Protein AF-A0A1J4ML36-F1 (afdb_monomer_lite)

Structure (mmCIF, N/CA/C/O backbone):
data_AF-A0A1J4ML36-F1
#
_entry.id   AF-A0A1J4ML36-F1
#
loop_
_atom_site.group_PDB
_atom_site.id
_atom_site.type_symbol
_atom_site.label_atom_id
_atom_site.label_alt_id
_atom_site.label_comp_id
_atom_site.label_asym_id
_atom_site.label_entity_id
_atom_site.label_seq_id
_atom_site.pdbx_PDB_ins_code
_atom_site.Cartn_x
_atom_site.Cartn_y
_atom_site.Cartn_z
_atom_site.occupancy
_atom_site.B_iso_or_equiv
_atom_site.auth_seq_id
_atom_site.auth_comp_id
_atom_site.auth_asym_id
_atom_site.auth_atom_id
_atom_site.pdbx_PDB_model_num
ATOM 1 N N . MET A 1 1 ? -1.742 -2.095 -21.140 1.00 57.41 1 MET A N 1
ATOM 2 C CA . MET A 1 1 ? -1.431 -2.145 -19.698 1.00 57.41 1 MET A CA 1
ATOM 3 C C . MET A 1 1 ? -2.754 -2.001 -18.969 1.00 57.41 1 MET A C 1
ATOM 5 O O . MET A 1 1 ? -3.443 -1.023 -19.222 1.00 57.41 1 MET A O 1
ATOM 9 N N . GLU A 1 2 ? -3.175 -3.012 -18.214 1.00 60.34 2 GLU A N 1
ATOM 10 C CA . GLU A 1 2 ? -4.486 -3.034 -17.551 1.00 60.34 2 GLU A CA 1
ATOM 11 C C . GLU A 1 2 ? -4.321 -2.575 -16.098 1.00 60.34 2 GLU A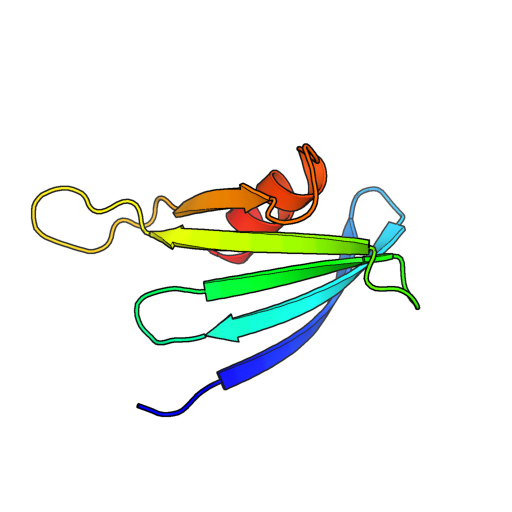 C 1
ATOM 13 O O . GLU A 1 2 ? -3.486 -3.116 -15.377 1.00 60.34 2 GLU A O 1
ATOM 18 N N . LEU A 1 3 ? -5.073 -1.550 -15.692 1.00 62.38 3 LEU A N 1
ATOM 19 C CA . LEU A 1 3 ? -5.042 -1.012 -14.332 1.00 62.38 3 LEU A CA 1
ATOM 20 C C . LEU A 1 3 ? -5.717 -2.006 -13.380 1.00 62.38 3 LEU A C 1
ATOM 22 O O . LEU A 1 3 ? -6.902 -2.300 -13.545 1.00 62.38 3 LEU A O 1
ATOM 26 N N . LYS A 1 4 ? -5.002 -2.492 -12.360 1.00 82.06 4 LYS A N 1
ATOM 27 C CA . LYS A 1 4 ? -5.584 -3.392 -11.353 1.00 82.06 4 LYS A CA 1
ATOM 28 C C . LYS A 1 4 ? -5.780 -2.651 -10.038 1.00 82.06 4 LYS A C 1
ATOM 30 O O . LYS A 1 4 ? -4.821 -2.199 -9.422 1.00 82.06 4 LYS A O 1
ATOM 35 N N . ILE A 1 5 ? -7.034 -2.550 -9.597 1.00 82.12 5 ILE A N 1
ATOM 36 C CA . ILE A 1 5 ? -7.395 -1.949 -8.309 1.00 82.12 5 ILE A CA 1
ATOM 37 C C . ILE A 1 5 ? -7.821 -3.059 -7.348 1.00 82.12 5 ILE A C 1
ATOM 39 O O . ILE A 1 5 ? -8.785 -3.776 -7.616 1.00 82.12 5 ILE A O 1
ATOM 43 N N . LYS A 1 6 ? -7.140 -3.177 -6.206 1.00 84.31 6 LYS A N 1
ATOM 44 C CA . LYS A 1 6 ? -7.502 -4.083 -5.107 1.00 84.31 6 LYS A CA 1
ATOM 45 C C . LYS A 1 6 ? -7.918 -3.274 -3.886 1.00 84.31 6 LYS A C 1
ATOM 47 O O . LYS A 1 6 ? -7.308 -2.260 -3.570 1.00 84.31 6 LYS A O 1
ATOM 52 N N . LYS A 1 7 ? -8.964 -3.723 -3.193 1.00 84.81 7 LYS A N 1
ATOM 53 C CA . LYS A 1 7 ? -9.452 -3.110 -1.951 1.00 84.81 7 LYS A CA 1
ATOM 54 C C . LYS A 1 7 ? -9.475 -4.176 -0.869 1.00 84.81 7 LYS A C 1
ATOM 56 O O . LYS A 1 7 ? -10.054 -5.236 -1.088 1.00 84.81 7 LYS A O 1
ATOM 61 N N . GLN A 1 8 ? -8.881 -3.887 0.279 1.00 85.44 8 GLN A N 1
ATOM 62 C CA . GLN A 1 8 ? -8.838 -4.804 1.412 1.00 85.44 8 GLN A CA 1
ATOM 63 C C . GLN A 1 8 ? -8.991 -4.029 2.718 1.00 85.44 8 GLN A C 1
ATOM 65 O O . GLN A 1 8 ? -8.629 -2.859 2.811 1.00 85.44 8 GLN A O 1
ATOM 70 N N . THR A 1 9 ? -9.541 -4.686 3.732 1.00 83.06 9 THR A N 1
ATOM 71 C CA . THR A 1 9 ? -9.443 -4.226 5.115 1.00 83.06 9 THR A CA 1
ATOM 72 C C .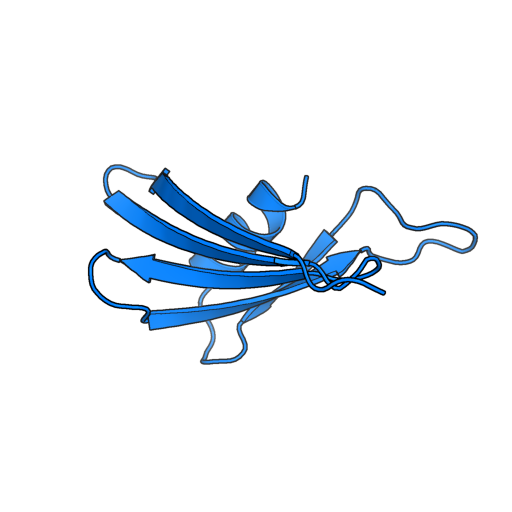 THR A 1 9 ? -8.491 -5.158 5.845 1.00 83.06 9 THR A C 1
ATOM 74 O O . THR A 1 9 ? -8.659 -6.375 5.773 1.00 83.06 9 THR A O 1
ATOM 77 N N . ILE A 1 10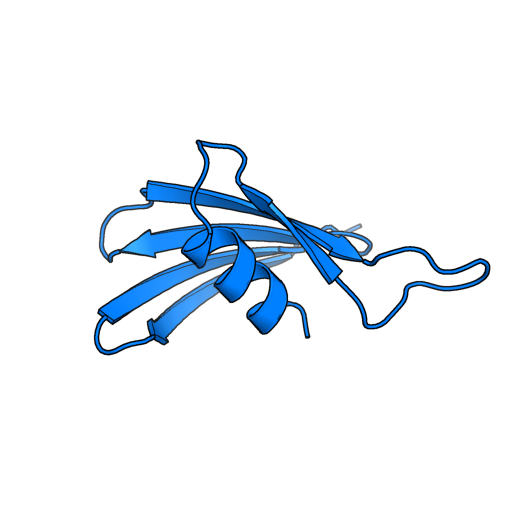 ? -7.485 -4.587 6.497 1.00 83.88 10 ILE A N 1
ATOM 78 C CA . ILE A 1 10 ? -6.512 -5.303 7.321 1.00 83.88 10 ILE A CA 1
ATOM 79 C C . ILE A 1 10 ? -6.679 -4.884 8.779 1.00 83.88 10 ILE A C 1
ATOM 81 O O . ILE A 1 10 ? -7.223 -3.816 9.067 1.00 83.88 10 ILE A O 1
ATOM 85 N N . GLU A 1 11 ? -6.213 -5.730 9.686 1.00 83.81 11 GLU A N 1
ATOM 86 C CA . GLU A 1 11 ? -6.082 -5.395 11.098 1.00 83.81 11 GLU A CA 1
ATOM 87 C C . GLU A 1 11 ? -4.604 -5.132 11.382 1.00 83.81 11 GLU A C 1
ATOM 89 O O . GLU A 1 11 ? -3.759 -5.984 11.105 1.00 83.81 11 GLU A O 1
ATOM 94 N N . PHE A 1 12 ? -4.287 -3.934 11.865 1.00 78.00 12 PHE A N 1
ATOM 95 C CA . PHE A 1 12 ? -2.923 -3.510 12.169 1.00 78.00 12 PHE A CA 1
ATOM 96 C C . PHE A 1 12 ? -2.935 -2.797 13.517 1.00 78.00 12 PHE A C 1
ATOM 98 O O . PHE A 1 12 ? -3.730 -1.883 13.716 1.00 78.00 12 PHE A O 1
ATOM 105 N N . GLU A 1 13 ? -2.118 -3.270 14.460 1.00 81.69 13 GLU A N 1
ATOM 106 C CA . GLU A 1 13 ? -2.045 -2.739 15.834 1.00 81.69 13 GLU A CA 1
ATOM 107 C C . GLU A 1 13 ? -3.412 -2.622 16.550 1.00 81.69 13 GLU A C 1
ATOM 109 O O . GLU A 1 13 ? -3.627 -1.755 17.390 1.00 81.69 13 GLU A O 1
ATOM 114 N N . GLY A 1 14 ? -4.355 -3.522 16.237 1.00 81.62 14 GLY A N 1
ATOM 115 C CA . GLY A 1 14 ? -5.705 -3.531 16.818 1.00 81.62 14 GLY A CA 1
ATOM 116 C C . GLY A 1 14 ? -6.699 -2.573 16.149 1.00 81.62 14 GLY A C 1
ATOM 117 O O . GLY A 1 14 ? -7.850 -2.484 16.577 1.00 81.62 14 GLY A O 1
ATOM 118 N N . GLU A 1 15 ? -6.297 -1.884 15.079 1.00 77.81 15 GLU A N 1
ATOM 119 C CA . GLU A 1 15 ? -7.169 -1.023 14.286 1.00 77.81 15 GLU A CA 1
ATOM 120 C C . GLU A 1 15 ? -7.540 -1.654 12.937 1.00 77.81 15 GLU A C 1
ATOM 122 O O . GLU A 1 15 ? -6.737 -2.323 12.282 1.00 77.81 15 GLU A O 1
ATOM 127 N N . LYS A 1 16 ? -8.778 -1.407 12.483 1.00 80.00 16 LYS A N 1
ATOM 128 C CA . LYS A 1 16 ? -9.242 -1.801 11.144 1.00 80.00 16 LYS A CA 1
ATOM 129 C C . LYS A 1 16 ? -8.878 -0.734 10.122 1.00 80.00 16 LYS A C 1
ATOM 131 O O . LYS A 1 16 ? -9.525 0.313 10.030 1.00 80.00 16 LYS A O 1
ATOM 136 N N . ILE A 1 17 ? -7.893 -1.053 9.298 1.00 81.50 17 ILE A N 1
ATOM 137 C CA . ILE A 1 17 ? -7.360 -0.163 8.275 1.00 81.50 17 ILE A CA 1
ATOM 13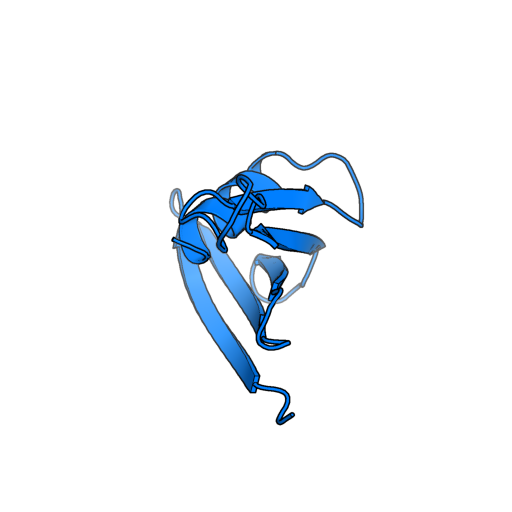8 C C . ILE A 1 17 ? -7.887 -0.589 6.910 1.00 81.50 17 ILE A C 1
ATOM 140 O O . ILE A 1 17 ? -7.826 -1.755 6.522 1.00 81.50 17 ILE A O 1
ATOM 144 N N . ARG A 1 18 ? -8.426 0.367 6.159 1.00 78.56 18 ARG A N 1
ATOM 145 C CA . ARG A 1 18 ? -8.832 0.195 4.769 1.00 78.56 18 ARG A CA 1
ATOM 146 C C . ARG A 1 18 ? -7.661 0.545 3.863 1.00 78.56 18 ARG A C 1
ATOM 148 O O . ARG A 1 18 ? -7.110 1.638 3.945 1.00 78.56 18 ARG A O 1
ATOM 155 N N . VAL A 1 19 ? -7.340 -0.379 2.970 1.00 82.31 19 VAL A N 1
ATOM 156 C CA . VAL A 1 19 ? -6.259 -0.257 2.001 1.00 82.31 19 VAL A CA 1
ATOM 157 C C . VAL A 1 19 ? -6.834 -0.351 0.592 1.00 82.31 19 VAL A C 1
ATOM 159 O O . VAL A 1 19 ? -7.634 -1.244 0.292 1.00 82.31 19 VAL A O 1
ATOM 162 N N . ILE A 1 20 ? -6.424 0.559 -0.289 1.00 82.25 20 ILE A N 1
ATOM 163 C CA . ILE A 1 20 ? -6.677 0.469 -1.729 1.00 82.25 20 ILE A CA 1
ATOM 164 C C . ILE A 1 20 ? -5.338 0.477 -2.447 1.00 82.25 20 ILE A C 1
ATOM 166 O O . ILE A 1 20 ? -4.615 1.465 -2.397 1.00 82.25 20 ILE A O 1
ATOM 170 N N . LEU A 1 21 ? -5.033 -0.614 -3.136 1.00 81.12 21 LEU A N 1
ATOM 171 C CA . LEU A 1 21 ? -3.826 -0.758 -3.934 1.00 81.12 21 LEU A CA 1
ATOM 172 C C . LEU A 1 21 ? -4.176 -0.589 -5.411 1.00 81.12 21 LEU A C 1
ATOM 174 O O . LEU A 1 21 ? -5.107 -1.222 -5.913 1.00 81.12 21 LEU A O 1
ATOM 178 N N . ILE A 1 22 ? -3.432 0.272 -6.096 1.00 80.50 22 ILE A N 1
ATOM 179 C CA . ILE A 1 22 ? -3.545 0.529 -7.529 1.00 80.50 22 ILE A CA 1
ATOM 180 C C . ILE A 1 22 ? -2.219 0.135 -8.170 1.00 80.50 22 ILE A C 1
ATOM 182 O O . ILE A 1 22 ? -1.192 0.763 -7.925 1.00 80.50 22 ILE A O 1
ATOM 186 N N . ASP A 1 23 ? -2.262 -0.918 -8.973 1.00 78.75 23 ASP A N 1
ATOM 187 C CA . ASP A 1 23 ? -1.115 -1.517 -9.649 1.00 78.75 23 ASP A CA 1
ATOM 188 C C . ASP A 1 23 ? -0.988 -0.966 -11.079 1.00 78.75 23 ASP A C 1
ATOM 190 O O . ASP A 1 23 ? -1.911 -1.085 -11.896 1.00 78.75 23 ASP A O 1
ATOM 194 N N . PHE A 1 24 ? 0.166 -0.352 -11.355 1.00 72.44 24 PHE A N 1
ATOM 195 C CA . PHE A 1 24 ? 0.571 0.188 -12.656 1.00 72.44 24 PHE A CA 1
ATOM 196 C C . PHE A 1 24 ? 1.625 -0.692 -13.360 1.00 72.44 24 PHE A C 1
ATOM 198 O O . PHE A 1 24 ? 2.245 -0.267 -14.333 1.00 72.44 24 PHE A O 1
ATOM 205 N N . GLY A 1 25 ? 1.854 -1.917 -12.888 1.00 71.12 25 GLY A N 1
ATOM 206 C CA . GLY A 1 25 ? 2.781 -2.906 -13.438 1.00 71.12 25 GLY A CA 1
ATOM 207 C C . GLY A 1 25 ? 4.217 -2.759 -12.937 1.00 71.12 25 GLY A C 1
ATOM 208 O O . GLY A 1 25 ? 4.826 -3.749 -12.544 1.00 71.12 25 GLY A O 1
ATOM 209 N N . ILE A 1 26 ? 4.757 -1.536 -12.937 1.00 69.38 26 ILE A N 1
ATOM 210 C CA . ILE A 1 26 ? 6.107 -1.227 -12.418 1.00 69.38 26 ILE A CA 1
ATOM 211 C C . ILE A 1 26 ? 6.085 -0.468 -11.086 1.00 69.38 26 ILE A C 1
ATOM 213 O O . ILE A 1 26 ? 7.120 -0.322 -10.441 1.00 69.38 26 ILE A O 1
ATOM 217 N N . SER A 1 27 ? 4.925 0.055 -10.694 1.00 66.25 27 SER A N 1
ATOM 218 C CA . SER A 1 27 ? 4.743 0.867 -9.494 1.00 66.25 27 SER A CA 1
ATOM 219 C C . SER A 1 27 ? 3.352 0.662 -8.903 1.00 66.25 27 SER A C 1
ATOM 221 O O . SER A 1 27 ? 2.419 0.250 -9.601 1.00 66.25 27 SER A O 1
ATOM 223 N N . PHE A 1 28 ? 3.219 0.969 -7.612 1.00 71.56 28 PHE A N 1
ATOM 224 C CA . PHE A 1 28 ? 1.975 0.822 -6.871 1.00 71.56 28 PHE A CA 1
ATOM 225 C C . PHE A 1 28 ? 1.620 2.129 -6.157 1.00 71.56 28 PHE A C 1
ATOM 227 O O . PHE A 1 28 ? 2.463 2.794 -5.558 1.00 71.56 28 PHE A O 1
ATOM 234 N N . TYR A 1 29 ? 0.344 2.493 -6.180 1.00 74.50 29 TYR A N 1
ATOM 235 C CA . TYR A 1 29 ? -0.186 3.488 -5.251 1.00 74.50 29 TYR A CA 1
ATOM 236 C C . TYR A 1 29 ? -0.992 2.770 -4.187 1.00 74.50 29 TYR A C 1
ATOM 238 O O . TYR A 1 29 ? -1.822 1.920 -4.509 1.00 74.50 29 TYR A O 1
ATOM 246 N N . VAL A 1 30 ? -0.771 3.131 -2.929 1.00 73.50 30 VAL A N 1
ATOM 247 C CA . VAL A 1 30 ? -1.450 2.523 -1.791 1.00 73.50 30 VAL A CA 1
ATOM 248 C C . VAL A 1 30 ? -2.139 3.628 -1.004 1.00 73.50 30 VAL A C 1
ATOM 250 O O . VAL A 1 30 ? -1.517 4.484 -0.383 1.00 73.50 30 VAL A O 1
ATOM 253 N N . TRP A 1 31 ? -3.461 3.631 -1.049 1.00 77.00 31 TRP A N 1
ATOM 254 C CA . TRP A 1 31 ? -4.281 4.498 -0.214 1.00 77.00 31 TRP A CA 1
ATOM 255 C C . TRP A 1 31 ? -4.566 3.775 1.096 1.00 77.00 31 TRP A C 1
ATOM 257 O O . TRP A 1 31 ? -4.975 2.613 1.066 1.00 77.00 31 TRP A O 1
ATOM 267 N N . ILE A 1 32 ? -4.378 4.452 2.227 1.00 75.56 32 ILE A N 1
ATOM 268 C CA . ILE A 1 32 ? -4.488 3.868 3.567 1.00 75.56 32 ILE A CA 1
ATOM 269 C C . ILE A 1 32 ? -5.352 4.791 4.429 1.00 75.56 32 ILE A C 1
ATOM 271 O O . ILE A 1 32 ? -5.165 6.002 4.459 1.00 75.56 32 ILE A O 1
ATOM 275 N N . GLY A 1 33 ? -6.317 4.243 5.157 1.00 70.19 33 GLY A N 1
ATOM 276 C CA . GLY A 1 33 ? -7.061 5.035 6.136 1.00 70.19 33 GLY A CA 1
ATOM 277 C C . GLY A 1 33 ? -7.911 4.199 7.072 1.00 70.19 33 GLY A C 1
ATOM 278 O O . GLY A 1 33 ? -8.161 3.020 6.817 1.00 70.19 33 GLY A O 1
ATOM 279 N N . LYS A 1 34 ? -8.357 4.800 8.175 1.00 67.31 34 LYS A N 1
ATOM 280 C CA . LYS A 1 34 ? -9.224 4.130 9.149 1.00 67.31 34 LYS A CA 1
ATOM 281 C C . LYS A 1 34 ? -10.630 3.989 8.589 1.00 67.31 34 LYS A C 1
ATOM 283 O O . LYS A 1 34 ? -11.244 4.967 8.179 1.00 67.31 34 LYS A O 1
ATOM 288 N N . HIS A 1 35 ? -11.196 2.783 8.601 1.00 59.12 35 HIS A N 1
ATOM 289 C CA . HIS A 1 35 ? -12.574 2.606 8.136 1.00 59.12 35 HIS A CA 1
ATOM 290 C C . HIS A 1 35 ? -13.535 3.517 8.938 1.00 59.12 35 HIS A C 1
ATOM 292 O O . HIS A 1 35 ? -13.553 3.415 10.164 1.00 59.12 35 HIS A O 1
ATOM 298 N N . PRO A 1 36 ? -14.398 4.341 8.299 1.00 62.00 36 PRO A N 1
ATOM 299 C CA . PRO A 1 36 ? -14.764 4.346 6.874 1.00 62.00 36 PRO A CA 1
ATOM 300 C C . PRO A 1 36 ? -14.004 5.341 5.978 1.00 62.00 36 PRO A C 1
ATOM 302 O O . PRO A 1 36 ? -14.219 5.324 4.763 1.00 62.00 36 PRO A O 1
ATOM 305 N N . ASN A 1 37 ? -13.151 6.189 6.544 1.00 65.56 37 ASN A N 1
ATOM 306 C CA . ASN A 1 37 ? -12.508 7.299 5.850 1.00 65.56 37 ASN A CA 1
ATOM 307 C C . ASN A 1 37 ? -11.148 6.898 5.266 1.00 65.56 37 ASN A C 1
ATOM 309 O O . ASN A 1 37 ? -10.460 6.008 5.761 1.00 65.56 37 ASN A O 1
ATOM 313 N N . ILE A 1 38 ? -10.751 7.558 4.181 1.00 65.88 38 ILE A N 1
ATOM 314 C CA . ILE A 1 38 ? -9.369 7.486 3.712 1.00 65.88 38 ILE A CA 1
ATOM 315 C C . ILE A 1 38 ? -8.699 8.784 4.124 1.00 65.88 38 ILE A C 1
ATOM 317 O O . ILE A 1 38 ? -9.124 9.854 3.698 1.00 65.88 38 ILE A O 1
ATOM 321 N N . GLU A 1 39 ? -7.703 8.669 4.989 1.00 69.50 39 GLU A N 1
ATOM 322 C CA . GLU A 1 39 ? -7.036 9.808 5.623 1.00 69.50 39 GLU A CA 1
ATOM 323 C C . GLU A 1 39 ? -5.628 10.006 5.053 1.00 69.50 39 GLU A C 1
ATOM 325 O O . GLU A 1 39 ? -5.133 11.129 5.017 1.00 69.50 39 GLU A O 1
ATOM 330 N N . PHE A 1 40 ? -5.020 8.940 4.522 1.00 72.62 40 PHE A N 1
ATOM 331 C CA . PHE A 1 40 ? -3.638 8.946 4.072 1.00 72.62 40 PHE A CA 1
ATOM 332 C C . PHE A 1 40 ? -3.483 8.332 2.677 1.00 72.62 40 PHE A C 1
ATOM 334 O O . PHE A 1 40 ? -4.219 7.442 2.237 1.00 72.62 40 PHE A O 1
ATOM 341 N N . LEU A 1 41 ? -2.484 8.827 1.957 1.00 72.62 41 LEU A N 1
ATOM 342 C CA . LEU A 1 41 ? -2.134 8.363 0.624 1.00 72.62 41 LEU A CA 1
ATOM 343 C C . LEU A 1 41 ? -0.630 8.159 0.564 1.00 72.62 41 LEU A C 1
ATOM 345 O O . LEU A 1 41 ? 0.116 9.107 0.786 1.00 72.62 41 LEU A O 1
ATOM 349 N N . CYS A 1 42 ? -0.200 6.952 0.219 1.00 76.44 42 CYS A N 1
ATOM 350 C CA . CYS A 1 42 ? 1.194 6.618 0.000 1.00 76.44 42 CYS A CA 1
ATOM 351 C C . CYS A 1 42 ? 1.431 6.206 -1.456 1.00 76.44 42 CYS A C 1
ATOM 353 O O . CYS A 1 42 ? 0.600 5.550 -2.093 1.00 76.44 42 CYS A O 1
ATOM 355 N N . ALA A 1 43 ? 2.583 6.589 -1.994 1.00 73.56 43 ALA A N 1
ATOM 356 C CA . ALA A 1 43 ? 3.122 5.986 -3.203 1.00 73.56 43 ALA A CA 1
ATOM 357 C C . ALA A 1 43 ? 4.261 5.050 -2.820 1.00 73.56 43 ALA A C 1
ATOM 359 O O . ALA A 1 43 ? 5.157 5.443 -2.069 1.00 73.56 43 ALA A O 1
ATOM 360 N N . THR A 1 44 ? 4.245 3.846 -3.388 1.00 75.50 44 THR A N 1
ATOM 361 C CA . THR A 1 44 ? 5.296 2.856 -3.181 1.00 75.50 44 THR A CA 1
ATOM 362 C C . THR A 1 44 ? 5.851 2.390 -4.513 1.00 75.50 44 THR A C 1
ATOM 364 O O . THR A 1 44 ? 5.133 2.018 -5.441 1.00 75.50 44 THR A O 1
ATOM 367 N N . PHE A 1 45 ? 7.169 2.425 -4.617 1.00 76.19 45 PHE A N 1
ATOM 368 C CA . PHE A 1 45 ? 7.883 2.098 -5.837 1.00 76.19 45 PHE A CA 1
ATOM 369 C C . PHE A 1 45 ? 9.052 1.168 -5.516 1.00 76.19 45 PHE A C 1
ATOM 371 O O . PHE A 1 45 ? 9.686 1.315 -4.4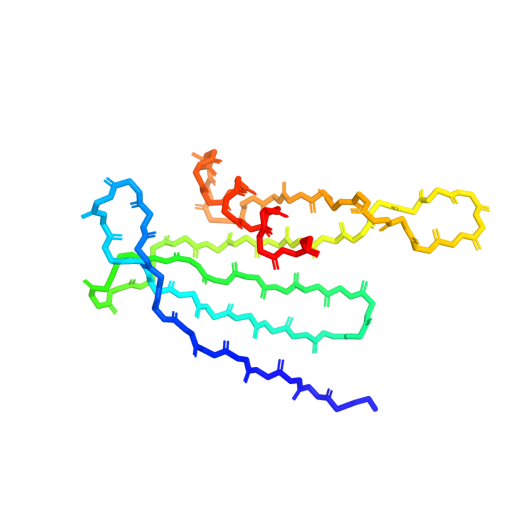66 1.00 76.19 45 PHE A O 1
ATOM 378 N N . PRO A 1 46 ? 9.338 0.192 -6.394 1.00 73.12 46 PRO A N 1
ATOM 379 C CA . PRO A 1 46 ? 10.508 -0.650 -6.232 1.00 73.12 46 PRO A CA 1
ATOM 380 C C . PRO A 1 46 ? 11.762 0.220 -6.319 1.00 73.12 46 PRO A C 1
ATOM 382 O O . PRO A 1 46 ? 11.884 1.090 -7.186 1.00 73.12 46 PRO A O 1
ATOM 385 N N . VAL A 1 47 ? 12.707 -0.018 -5.417 1.00 76.31 47 VAL A N 1
ATOM 386 C CA . VAL A 1 47 ? 14.039 0.569 -5.507 1.00 76.31 47 VAL A CA 1
ATOM 387 C C . VAL A 1 47 ? 14.738 -0.119 -6.675 1.00 76.31 47 VAL A C 1
ATOM 389 O O . VAL A 1 47 ? 14.867 -1.340 -6.711 1.00 76.31 47 VAL A O 1
ATOM 392 N N . LEU A 1 48 ? 15.146 0.649 -7.680 1.00 67.38 48 LEU A N 1
ATOM 393 C CA . LEU A 1 48 ? 15.908 0.099 -8.795 1.00 67.38 48 LEU A CA 1
ATOM 394 C C . LEU A 1 48 ? 17.341 -0.139 -8.329 1.00 67.38 48 LEU A C 1
ATOM 396 O O . LEU A 1 48 ? 18.020 0.813 -7.950 1.00 67.38 48 LEU A O 1
ATOM 400 N N . ASP A 1 49 ? 17.805 -1.386 -8.398 1.00 61.44 49 ASP A N 1
ATOM 401 C CA . ASP A 1 49 ? 19.206 -1.712 -8.144 1.00 61.44 49 ASP A CA 1
ATOM 402 C C . ASP A 1 49 ? 19.838 -2.234 -9.437 1.00 61.44 49 ASP A C 1
ATOM 404 O O . ASP A 1 49 ? 19.561 -3.348 -9.876 1.00 61.44 49 ASP A O 1
ATOM 408 N N . ASN A 1 50 ? 20.588 -1.341 -10.091 1.00 54.53 50 ASN A N 1
ATOM 409 C CA . ASN A 1 50 ? 21.428 -1.420 -11.298 1.00 54.53 50 ASN A CA 1
ATOM 410 C C . ASN A 1 50 ? 21.090 -2.331 -12.504 1.00 54.53 50 ASN A C 1
ATOM 412 O O . ASN A 1 50 ? 21.664 -2.072 -13.560 1.00 54.53 50 ASN A O 1
ATOM 416 N N . LYS A 1 51 ? 20.211 -3.342 -12.449 1.00 55.75 51 LYS A N 1
ATOM 417 C CA . LYS A 1 51 ? 19.800 -4.196 -13.590 1.00 55.75 51 LYS A CA 1
ATOM 418 C C . LYS A 1 51 ? 18.396 -4.823 -13.476 1.00 55.75 51 LYS A C 1
ATOM 420 O O . LYS A 1 51 ? 17.940 -5.396 -14.463 1.00 55.75 51 LYS A O 1
ATOM 425 N N . SER A 1 52 ? 17.695 -4.721 -12.344 1.00 56.72 52 SER A N 1
ATOM 426 C CA . SER A 1 52 ? 16.335 -5.270 -12.180 1.00 56.72 52 SER A CA 1
ATOM 427 C C . SER A 1 52 ? 15.543 -4.541 -11.090 1.00 56.72 52 SER A C 1
ATOM 429 O O . SER A 1 52 ? 16.121 -3.846 -10.254 1.00 56.72 52 SER A O 1
ATOM 431 N N . ALA A 1 53 ? 14.214 -4.696 -11.097 1.00 59.28 53 ALA A N 1
ATOM 432 C CA . ALA A 1 53 ? 13.388 -4.297 -9.960 1.00 59.28 53 ALA A CA 1
ATOM 433 C C . ALA A 1 53 ? 13.836 -5.090 -8.720 1.00 59.28 53 ALA A C 1
ATOM 435 O O . ALA A 1 53 ? 13.970 -6.311 -8.794 1.00 59.28 53 ALA A O 1
ATOM 436 N N . SER A 1 54 ? 14.145 -4.390 -7.628 1.00 64.19 54 SER A N 1
ATOM 437 C CA . SER A 1 54 ? 14.494 -4.998 -6.343 1.00 64.19 54 SER A CA 1
ATOM 438 C C . SER A 1 54 ? 13.231 -5.410 -5.584 1.00 64.19 54 SER A C 1
ATOM 440 O O . SER A 1 54 ? 12.198 -4.757 -5.723 1.00 64.19 54 SER A O 1
ATOM 442 N N . ASP A 1 55 ? 13.350 -6.409 -4.705 1.00 67.94 55 ASP A N 1
ATOM 443 C CA . ASP A 1 55 ? 12.337 -6.723 -3.679 1.00 67.94 55 ASP A CA 1
ATOM 444 C C . ASP A 1 55 ? 12.288 -5.657 -2.561 1.00 67.94 55 ASP A C 1
ATOM 446 O O . ASP A 1 55 ? 11.481 -5.726 -1.632 1.00 67.94 55 ASP A O 1
ATOM 450 N N . A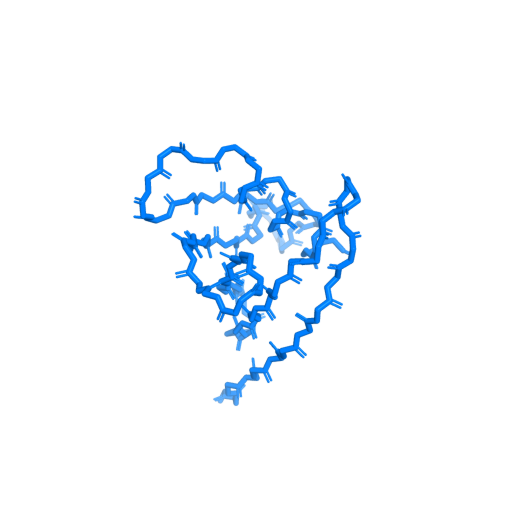SN A 1 56 ? 13.168 -4.652 -2.625 1.00 72.25 56 ASN A N 1
ATOM 451 C CA . ASN A 1 56 ? 13.125 -3.486 -1.758 1.00 72.25 56 ASN A CA 1
ATOM 452 C C . ASN A 1 56 ? 12.187 -2.426 -2.338 1.00 72.25 56 ASN A C 1
ATOM 454 O O . ASN A 1 56 ? 12.350 -1.998 -3.479 1.00 72.25 56 ASN A O 1
ATOM 458 N N . PHE A 1 57 ? 11.261 -1.933 -1.518 1.00 75.12 57 PHE A N 1
ATOM 459 C CA . PHE A 1 57 ? 10.302 -0.900 -1.899 1.00 75.12 57 PHE A CA 1
ATOM 460 C C . PHE A 1 57 ? 10.488 0.358 -1.056 1.00 75.12 57 PHE A C 1
ATOM 462 O O . PHE A 1 57 ? 10.477 0.301 0.175 1.00 75.12 57 PHE A O 1
ATOM 469 N N . ALA A 1 58 ? 10.609 1.502 -1.724 1.00 76.44 58 ALA A N 1
ATOM 470 C CA . ALA A 1 58 ? 10.567 2.809 -1.087 1.00 76.44 58 ALA A CA 1
ATOM 471 C C . ALA A 1 58 ? 9.121 3.309 -1.061 1.00 76.44 58 ALA A C 1
ATOM 473 O O . ALA A 1 58 ? 8.378 3.139 -2.027 1.00 76.44 58 ALA A O 1
ATOM 474 N N . SER A 1 59 ? 8.721 3.904 0.059 1.00 77.62 59 SER A N 1
ATOM 475 C CA . SER A 1 59 ? 7.362 4.403 0.276 1.00 77.62 59 SER A CA 1
ATOM 476 C C . SER A 1 59 ? 7.413 5.850 0.741 1.00 77.62 59 SER A C 1
ATOM 478 O O . SER A 1 59 ? 8.278 6.214 1.535 1.00 77.62 59 SER A O 1
ATOM 480 N N . SER A 1 60 ? 6.504 6.679 0.238 1.00 75.31 60 SER A N 1
ATOM 481 C CA . SER A 1 60 ? 6.414 8.092 0.604 1.00 75.31 60 SER A CA 1
ATOM 482 C C . SER A 1 60 ? 4.958 8.513 0.736 1.00 75.31 60 SER A C 1
ATOM 484 O O . SER A 1 60 ? 4.130 8.192 -0.121 1.00 75.31 60 SER A O 1
ATOM 486 N N . SER A 1 61 ? 4.629 9.199 1.828 1.00 75.81 61 SER A N 1
ATOM 487 C CA . SER A 1 61 ? 3.295 9.760 2.029 1.00 75.81 61 SER A CA 1
ATOM 488 C C . SER A 1 61 ? 3.121 11.034 1.198 1.00 75.81 61 SER A C 1
ATOM 490 O O . SER A 1 61 ? 3.971 11.920 1.202 1.00 75.81 61 SER A O 1
ATOM 492 N N . ILE A 1 62 ? 2.009 11.117 0.472 1.00 71.06 62 ILE A N 1
ATOM 493 C CA . ILE A 1 62 ? 1.678 12.209 -0.452 1.00 71.06 62 ILE A CA 1
ATOM 494 C C . ILE A 1 62 ? 0.895 13.324 0.257 1.00 71.06 62 ILE A C 1
ATOM 496 O O . ILE A 1 62 ? 0.971 14.479 -0.154 1.00 71.06 62 ILE A O 1
ATOM 500 N N . LEU A 1 63 ? 0.134 12.997 1.308 1.00 69.56 63 LEU A N 1
ATOM 501 C CA . LEU A 1 63 ? -0.785 13.935 1.975 1.00 69.56 63 LEU A CA 1
ATOM 502 C C . LEU A 1 63 ? -0.246 14.523 3.296 1.00 69.56 63 LEU A C 1
ATOM 504 O O . LEU A 1 63 ? -0.940 15.322 3.919 1.00 69.56 63 LEU A O 1
ATOM 508 N N . GLY A 1 64 ? 0.974 14.169 3.714 1.00 62.78 64 GLY A N 1
ATOM 509 C CA . GLY A 1 64 ? 1.619 14.673 4.939 1.00 62.78 64 GLY A CA 1
ATOM 510 C C . GLY A 1 64 ? 2.610 13.672 5.541 1.00 62.78 64 GLY A C 1
ATOM 511 O O . GLY A 1 64 ? 2.625 12.516 5.129 1.00 62.78 64 GLY A O 1
ATOM 512 N N . GLU A 1 65 ? 3.445 14.088 6.495 1.00 62.97 65 GLU A N 1
ATOM 513 C CA . GLU A 1 65 ? 4.382 13.189 7.189 1.00 62.97 65 GLU A CA 1
ATOM 514 C C . GLU A 1 65 ? 3.614 12.220 8.104 1.00 62.97 65 GLU A C 1
ATOM 516 O O . GLU A 1 65 ? 3.256 12.558 9.228 1.00 62.97 65 GLU A O 1
ATOM 521 N N . ASP A 1 66 ? 3.335 11.018 7.599 1.00 68.81 66 ASP A N 1
ATOM 522 C CA . ASP A 1 66 ? 2.786 9.907 8.377 1.00 68.81 66 ASP A CA 1
ATOM 523 C C . ASP A 1 66 ? 3.652 8.659 8.149 1.00 68.81 66 ASP A C 1
ATOM 525 O O . ASP A 1 66 ? 3.649 8.044 7.073 1.00 68.81 66 ASP A O 1
ATOM 529 N N . GLU A 1 67 ? 4.433 8.311 9.173 1.00 68.31 67 GLU A N 1
ATOM 530 C CA . GLU A 1 67 ? 5.356 7.172 9.163 1.00 68.31 67 GLU A CA 1
ATOM 531 C C . GLU A 1 67 ? 4.628 5.816 9.144 1.00 68.31 67 GLU A C 1
ATOM 533 O O . GLU A 1 67 ? 5.154 4.839 8.597 1.00 68.31 67 GLU A O 1
ATOM 538 N N . ILE A 1 68 ? 3.405 5.742 9.682 1.00 73.00 68 ILE A N 1
ATOM 539 C CA . ILE A 1 68 ? 2.598 4.514 9.720 1.00 73.00 68 ILE A CA 1
ATOM 540 C C . ILE A 1 68 ? 2.126 4.183 8.305 1.00 73.00 68 ILE A C 1
ATOM 542 O O . ILE A 1 68 ? 2.237 3.040 7.856 1.00 73.00 68 ILE A O 1
ATOM 546 N N . CYS A 1 69 ? 1.671 5.194 7.566 1.00 72.44 69 CYS A N 1
ATOM 547 C CA . CYS A 1 69 ? 1.238 5.051 6.180 1.00 72.44 69 CYS A CA 1
ATOM 548 C C . CYS A 1 69 ? 2.372 4.517 5.286 1.00 72.44 69 CYS A C 1
ATOM 550 O O . CYS A 1 69 ? 2.185 3.540 4.555 1.00 72.44 69 CYS A O 1
ATOM 552 N N . ALA A 1 70 ? 3.578 5.084 5.402 1.00 71.69 70 ALA A N 1
ATOM 553 C CA . ALA A 1 70 ? 4.749 4.607 4.666 1.00 71.69 70 ALA A CA 1
ATOM 554 C C . ALA A 1 70 ? 5.157 3.174 5.064 1.00 71.69 70 ALA A C 1
ATOM 556 O O . ALA A 1 70 ? 5.494 2.367 4.193 1.00 71.69 70 ALA A O 1
ATOM 557 N N . SER A 1 71 ? 5.076 2.835 6.355 1.00 74.44 71 SER A N 1
ATOM 558 C CA . SER A 1 71 ? 5.426 1.507 6.878 1.00 74.44 71 SER A CA 1
ATOM 559 C C . SER A 1 71 ? 4.464 0.416 6.402 1.00 74.44 71 SER A C 1
ATOM 561 O O . SER A 1 71 ? 4.906 -0.617 5.898 1.00 74.44 71 SER A O 1
ATOM 563 N N . ILE A 1 72 ? 3.150 0.655 6.490 1.00 73.81 72 ILE A N 1
ATOM 564 C CA . ILE A 1 72 ? 2.118 -0.264 5.985 1.00 73.81 72 ILE A CA 1
ATOM 565 C C . ILE A 1 72 ? 2.257 -0.430 4.470 1.00 73.81 72 ILE A C 1
ATOM 567 O O . ILE A 1 72 ? 2.204 -1.550 3.964 1.00 73.81 72 ILE A O 1
ATOM 571 N N . SER A 1 73 ? 2.470 0.669 3.743 1.00 73.31 73 SER A N 1
ATOM 572 C CA . SER A 1 73 ? 2.624 0.630 2.290 1.00 73.31 73 SER A CA 1
ATOM 573 C C . SER A 1 73 ? 3.843 -0.190 1.858 1.00 73.31 73 SER A C 1
ATOM 575 O O . SER A 1 73 ? 3.740 -1.027 0.962 1.00 73.31 73 SER A O 1
ATOM 577 N N . SER A 1 74 ? 4.978 -0.028 2.548 1.00 72.94 74 SER A N 1
ATOM 578 C CA . SER A 1 74 ? 6.181 -0.837 2.318 1.00 72.94 74 SER A CA 1
ATOM 579 C C . SER A 1 74 ? 5.958 -2.312 2.664 1.00 72.94 74 SER A C 1
ATOM 581 O O . SER A 1 74 ? 6.359 -3.183 1.895 1.00 72.94 74 SER A O 1
ATOM 583 N N . TYR A 1 75 ? 5.285 -2.605 3.785 1.00 75.12 75 TYR A N 1
ATOM 584 C CA . TYR A 1 75 ? 4.978 -3.975 4.205 1.00 75.12 75 TYR A CA 1
ATOM 585 C C . TYR A 1 75 ? 4.095 -4.713 3.194 1.00 75.12 75 TYR A C 1
ATOM 587 O O . TYR A 1 75 ? 4.382 -5.857 2.869 1.00 75.12 75 TYR A O 1
ATOM 595 N N . LEU A 1 76 ? 3.052 -4.061 2.677 1.00 69.19 76 LEU A N 1
ATOM 596 C CA . LEU A 1 76 ? 2.102 -4.674 1.742 1.00 69.19 76 LEU A CA 1
ATOM 597 C C . LEU A 1 76 ? 2.649 -4.868 0.325 1.00 69.19 76 LEU A C 1
ATOM 599 O O . LEU A 1 76 ? 2.047 -5.606 -0.454 1.00 69.19 76 LEU A O 1
ATOM 603 N N . CYS A 1 77 ? 3.727 -4.167 -0.029 1.00 65.50 77 CYS A N 1
ATOM 604 C CA . CYS A 1 77 ? 4.368 -4.311 -1.334 1.00 65.50 77 CYS A CA 1
ATOM 605 C C . CYS A 1 77 ? 5.446 -5.407 -1.360 1.00 65.50 77 CYS A C 1
ATOM 607 O O . CYS A 1 77 ? 5.885 -5.757 -2.453 1.00 65.50 77 CYS A O 1
ATOM 609 N N . LYS A 1 78 ? 5.852 -5.945 -0.200 1.00 62.19 78 LYS A N 1
ATOM 610 C CA . LYS A 1 78 ? 6.642 -7.184 -0.103 1.00 62.19 78 LYS A CA 1
ATOM 611 C C . LYS A 1 78 ? 5.753 -8.407 -0.316 1.00 62.19 78 LYS A C 1
ATOM 613 O O . LYS A 1 78 ? 6.252 -9.376 -0.925 1.00 62.19 78 LYS A O 1
#

Sequence (78 aa):
MELKIKKQTIEFEGEKIRVILIDFGISFYVWIGKHPNIEFLCATFPVLDNKSASDNFASSSILGEDEICASISSYLCK

Organism: NCBI:txid857276

Secondary structure (DSSP, 8-state):
---EEEEEEEEETTEEEEEEEEE-SS-EEEEEEETT---EEEEEEEEEETTEEEEEEEEEESSS--HHHHHHHHHHH-

pLDDT: mean 72.41, std 7.65, range [54.53, 85.44]

Foldseek 3Di:
DDKDWDWDWDQDPNFTKIWIWIDPPQWIKIFIDGPPDGDWTKTKGFDDDDPDGDLFIFMDTPRDDDPVSRVVVRVVSD

Radius of gyration: 12.58 Å; chains: 1; bounding box: 36×22×36 Å